Protein AF-G5BP57-F1 (afdb_monomer_lite)

Organism: Heterocephalus glaber (NCBI:txid10181)

InterPro domains:
  IPR002209 Fibroblast growth factor family [PF00167] (59-105)
  IPR002209 Fibroblast growth factor family [PTHR11486] (60-105)
  IPR008996 Cytokine IL1/FGF [SSF50353] (37-103)

Sequence (106 aa):
MYSAPSACSCLCLHFLLLCFQVQVLAAKENVDFRIHVENQTPALEDVSCKQLRLYQLYSDGDKYAQLLVERDTFGSQVRIKGKETEFYLCMNRKGKLVGKPDGTSK

Secondary structure (DSSP, 8-state):
--PPPPHHHHHHHHHHHHHHHHHHHHGGG---THHHHHH-HHHHTTTS-PPEEEEES-SS--GGGEEEEEE-STTS-EEEEETTT--EEEE-TTS-EEEESS----

pLDDT: mean 72.67, std 14.75, range [41.03, 93.62]

Foldseek 3Di:
DPDDPDPVVVVVVVVVVVVVVVVVVVVVPPPPCCVVQVPCPPPCLVVDDWDWDWDADDPPPPLQRIWIWTQRGPVRDIWIAGPVPRWTFDAAPVRDTDTDNDNDYD

Radius of gyration: 28.23 Å; chains: 1; bounding box: 40×34×87 Å

Structure (mmCIF, N/CA/C/O backbone):
data_AF-G5BP57-F1
#
_entry.id   AF-G5BP57-F1
#
loop_
_atom_site.group_PDB
_atom_site.id
_atom_site.type_symbol
_atom_site.label_atom_id
_atom_site.label_alt_id
_atom_site.label_comp_id
_atom_site.label_asym_id
_atom_site.label_entity_id
_atom_site.label_seq_id
_atom_site.pdbx_PDB_ins_code
_atom_site.Cartn_x
_atom_site.Cartn_y
_atom_site.Cartn_z
_atom_site.occupancy
_atom_site.B_iso_or_equiv
_atom_site.auth_seq_id
_atom_site.auth_comp_id
_atom_site.auth_asym_id
_atom_site.auth_atom_id
_atom_site.pdbx_PDB_model_num
ATOM 1 N N . MET A 1 1 ? 14.700 -5.937 -74.795 1.00 41.03 1 MET A N 1
ATOM 2 C CA . MET A 1 1 ? 15.215 -4.579 -74.515 1.00 41.03 1 MET A CA 1
ATOM 3 C C . MET A 1 1 ? 15.343 -4.430 -73.003 1.00 41.03 1 MET A C 1
ATOM 5 O O . MET A 1 1 ? 14.426 -3.931 -72.369 1.00 41.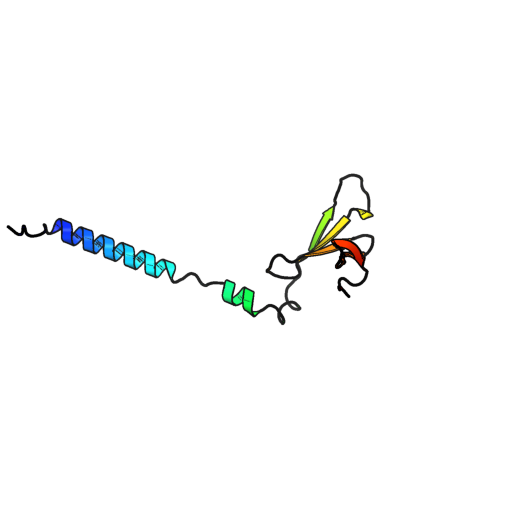03 1 MET A O 1
ATOM 9 N N . TYR A 1 2 ? 16.422 -4.939 -72.403 1.00 44.66 2 TYR A N 1
ATOM 10 C CA . TYR A 1 2 ? 16.680 -4.713 -70.978 1.00 44.66 2 TYR A CA 1
ATOM 11 C C . TYR A 1 2 ? 17.487 -3.423 -70.867 1.00 44.66 2 TYR A C 1
ATOM 13 O O . TYR A 1 2 ? 18.669 -3.393 -71.198 1.00 44.66 2 TYR A O 1
ATOM 21 N N . SER A 1 3 ? 16.794 -2.335 -70.529 1.00 47.28 3 SER A N 1
ATOM 22 C CA . SER A 1 3 ? 17.405 -1.027 -70.302 1.00 47.28 3 SER A CA 1
ATOM 23 C C . SER A 1 3 ? 18.276 -1.106 -69.049 1.00 47.28 3 SER A C 1
ATOM 25 O O . SER A 1 3 ? 17.795 -1.526 -67.996 1.00 47.28 3 SER A O 1
ATOM 27 N N . ALA A 1 4 ? 19.557 -0.758 -69.176 1.00 58.75 4 ALA A N 1
ATOM 28 C CA . ALA A 1 4 ? 20.491 -0.737 -68.058 1.00 58.75 4 ALA A CA 1
ATOM 29 C C . ALA A 1 4 ? 19.990 0.252 -66.986 1.00 58.75 4 ALA A C 1
ATOM 31 O O . ALA A 1 4 ? 19.613 1.376 -67.335 1.00 58.75 4 ALA A O 1
ATOM 32 N N . PRO A 1 5 ? 19.958 -0.128 -65.696 1.00 58.06 5 PRO A N 1
ATOM 33 C CA . PRO A 1 5 ? 19.562 0.799 -64.646 1.00 58.06 5 PRO A CA 1
ATOM 34 C C . PRO A 1 5 ? 20.549 1.971 -64.623 1.00 58.06 5 PRO A C 1
ATOM 36 O O . PRO A 1 5 ? 21.766 1.784 -64.636 1.00 58.06 5 PRO A O 1
ATOM 39 N N . SER A 1 6 ? 20.023 3.197 -64.639 1.00 70.69 6 SER A N 1
ATOM 40 C CA . SER A 1 6 ? 20.841 4.406 -64.568 1.00 70.69 6 SER A CA 1
ATOM 41 C C . SER A 1 6 ? 21.648 4.392 -63.266 1.00 70.69 6 SER A C 1
ATOM 43 O O . SER A 1 6 ? 21.112 4.045 -62.213 1.00 70.69 6 SER A O 1
ATOM 45 N N . ALA A 1 7 ? 22.926 4.783 -63.308 1.00 68.12 7 ALA A N 1
ATOM 46 C CA . ALA A 1 7 ? 23.815 4.781 -62.135 1.00 68.12 7 ALA A CA 1
ATOM 47 C C . ALA A 1 7 ? 23.211 5.518 -60.919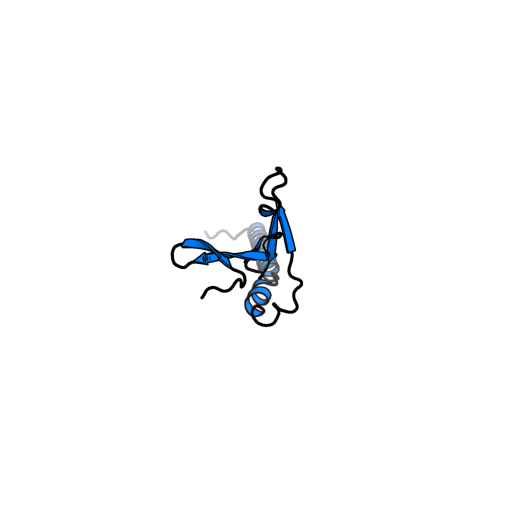 1.00 68.12 7 ALA A C 1
ATOM 49 O O . ALA A 1 7 ? 23.457 5.153 -59.772 1.00 68.12 7 ALA A O 1
ATOM 50 N N . CYS A 1 8 ? 22.350 6.505 -61.177 1.00 66.31 8 CYS A N 1
ATOM 51 C CA . CYS A 1 8 ? 21.582 7.230 -60.171 1.00 66.31 8 CYS A CA 1
ATOM 52 C C . CYS A 1 8 ? 20.627 6.317 -59.376 1.00 66.31 8 CYS A C 1
ATOM 54 O O . CYS A 1 8 ? 20.606 6.379 -58.150 1.00 66.31 8 CYS A O 1
ATOM 56 N N . SER A 1 9 ? 19.910 5.406 -60.044 1.00 74.38 9 SER A N 1
ATOM 57 C CA . SER A 1 9 ? 19.010 4.455 -59.377 1.00 74.38 9 SER A CA 1
ATOM 58 C C . SER A 1 9 ? 19.759 3.475 -58.462 1.00 74.38 9 SER A C 1
ATOM 60 O O . SER A 1 9 ? 19.303 3.201 -57.354 1.00 74.38 9 SER A O 1
ATOM 62 N N . CYS A 1 10 ? 20.953 3.022 -58.859 1.00 76.31 10 CYS A N 1
ATOM 63 C CA . CYS A 1 10 ? 21.787 2.140 -58.038 1.00 76.31 10 CYS A CA 1
ATOM 64 C C . CYS A 1 10 ? 22.324 2.842 -56.781 1.00 76.31 10 CYS A C 1
ATOM 66 O O . CYS A 1 10 ? 22.280 2.269 -55.692 1.00 76.31 10 CYS A O 1
ATOM 68 N N . LEU A 1 11 ? 22.790 4.089 -56.908 1.00 78.06 11 LEU A N 1
ATOM 69 C CA . LEU A 1 11 ? 23.294 4.868 -55.771 1.00 78.06 11 LEU A CA 1
ATOM 70 C C . LEU A 1 11 ? 22.186 5.175 -54.753 1.00 78.06 11 LEU A C 1
ATOM 72 O O . LEU A 1 11 ? 22.409 5.054 -53.549 1.00 78.06 11 LEU A O 1
ATOM 76 N N . CYS A 1 12 ? 20.976 5.493 -55.225 1.00 79.00 12 CYS A N 1
ATOM 77 C CA . CYS A 1 12 ? 19.819 5.706 -54.356 1.00 79.00 12 CYS A CA 1
ATOM 78 C C . CYS A 1 12 ? 19.441 4.443 -53.570 1.00 79.00 12 CYS A C 1
ATOM 80 O O . CYS A 1 12 ? 19.189 4.525 -52.369 1.00 79.00 12 CYS A O 1
ATOM 82 N N . LEU A 1 13 ? 19.445 3.269 -54.210 1.00 80.69 13 LEU A N 1
ATOM 83 C CA . LEU A 1 13 ? 19.137 2.005 -53.533 1.00 80.69 13 LEU A CA 1
ATOM 84 C C . LEU A 1 13 ? 20.191 1.637 -52.477 1.00 80.69 13 LEU A C 1
ATOM 86 O O . LEU A 1 13 ? 19.835 1.188 -51.389 1.00 80.69 13 LEU A O 1
ATOM 90 N N . HIS A 1 14 ? 21.474 1.882 -52.752 1.00 84.19 14 HIS A N 1
ATOM 91 C CA . HIS A 1 14 ? 22.546 1.668 -51.776 1.00 84.19 14 HIS A CA 1
ATOM 92 C C . HIS A 1 14 ? 22.430 2.587 -50.557 1.00 84.19 14 HIS A C 1
ATOM 94 O O . HIS A 1 14 ? 22.608 2.129 -49.429 1.00 84.19 14 HIS A O 1
ATOM 100 N N . PHE A 1 15 ? 22.100 3.863 -50.767 1.00 84.38 15 PHE A N 1
ATOM 101 C CA . PHE A 1 15 ? 21.887 4.808 -49.674 1.00 84.38 15 PHE A CA 1
ATOM 102 C C . PHE A 1 15 ? 20.689 4.406 -48.802 1.00 84.38 15 PHE A C 1
ATOM 104 O O . PHE A 1 15 ? 20.796 4.401 -47.579 1.00 84.38 15 PHE A O 1
ATOM 111 N N . LEU A 1 16 ? 19.581 3.969 -49.413 1.00 81.44 16 LEU A N 1
ATOM 112 C CA . LEU A 1 16 ? 18.406 3.475 -48.684 1.00 81.44 16 LEU A CA 1
ATOM 113 C C . LEU A 1 16 ? 18.714 2.208 -47.865 1.00 81.44 16 LEU A C 1
ATOM 115 O O . LEU A 1 16 ? 18.280 2.104 -46.718 1.00 81.44 16 LEU A O 1
ATOM 119 N N . LEU A 1 17 ? 19.503 1.275 -48.409 1.00 82.56 17 LEU A N 1
ATOM 120 C CA . LEU A 1 17 ? 19.967 0.088 -47.681 1.00 82.56 17 LEU A CA 1
ATOM 121 C C . LEU A 1 17 ? 20.876 0.454 -46.501 1.00 82.56 17 LEU A C 1
ATOM 123 O O . LEU A 1 17 ? 20.729 -0.117 -45.423 1.00 82.56 17 LEU A O 1
ATOM 127 N N . LEU A 1 18 ? 21.776 1.426 -46.673 1.00 81.44 18 LEU A N 1
ATOM 128 C CA . LEU A 1 18 ? 22.616 1.942 -45.589 1.00 81.44 18 LEU A CA 1
ATOM 129 C C . LEU A 1 18 ? 21.771 2.585 -44.482 1.00 81.44 18 LEU A C 1
ATOM 131 O O . LEU A 1 18 ? 21.974 2.277 -43.310 1.00 81.44 18 LEU A O 1
ATOM 135 N N . CYS A 1 19 ? 20.779 3.408 -44.835 1.00 77.62 19 CYS A N 1
ATOM 136 C CA . CYS A 1 19 ? 19.846 3.989 -43.867 1.00 77.62 19 CYS A CA 1
ATOM 137 C C . CYS A 1 19 ? 19.079 2.913 -43.088 1.00 77.62 19 CYS A C 1
ATOM 139 O O . CYS A 1 19 ? 18.925 3.030 -41.873 1.00 77.62 19 CYS A O 1
ATOM 141 N N . PHE A 1 20 ? 18.643 1.848 -43.765 1.00 75.75 20 PHE A N 1
ATOM 142 C CA . PHE A 1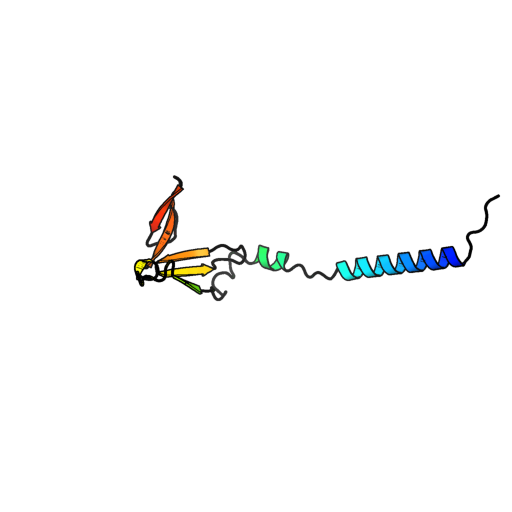 20 ? 17.946 0.738 -43.122 1.00 75.75 20 PHE A CA 1
ATOM 143 C C . PHE A 1 20 ? 18.847 -0.007 -42.125 1.00 75.75 20 PHE A C 1
ATOM 145 O O . PHE A 1 20 ? 18.434 -0.283 -41.002 1.00 75.75 20 PHE A O 1
ATOM 152 N N . GLN A 1 21 ? 20.107 -0.266 -42.485 1.00 72.44 21 GLN A N 1
ATOM 153 C CA . GLN A 1 21 ? 21.066 -0.922 -41.589 1.00 72.44 21 GLN A CA 1
ATOM 154 C C . GLN A 1 21 ? 21.396 -0.072 -40.350 1.00 72.44 21 GLN A C 1
ATOM 156 O O . GLN A 1 21 ? 21.505 -0.610 -39.249 1.00 72.44 21 GLN A O 1
ATOM 161 N N . VAL A 1 22 ? 21.492 1.256 -40.500 1.00 70.06 22 VAL A N 1
ATOM 162 C CA . VAL A 1 22 ? 21.715 2.182 -39.372 1.00 70.06 22 VAL A CA 1
ATOM 163 C C . VAL A 1 22 ? 20.510 2.210 -38.424 1.00 70.06 22 VAL A C 1
ATOM 165 O O . VAL A 1 22 ? 20.692 2.200 -37.208 1.00 70.06 22 VAL A O 1
ATOM 168 N N . GLN A 1 23 ? 19.280 2.173 -38.951 1.00 61.75 23 GLN A N 1
ATOM 169 C CA . GLN A 1 23 ? 18.063 2.098 -38.131 1.00 61.75 23 GLN A CA 1
ATOM 170 C C . GLN A 1 23 ? 17.958 0.779 -37.346 1.00 61.75 23 GLN A C 1
ATOM 172 O O . GLN A 1 23 ? 17.550 0.787 -36.186 1.00 61.75 23 GLN A O 1
ATOM 177 N N . VAL A 1 24 ? 18.357 -0.349 -37.946 1.00 63.59 24 VAL A N 1
ATOM 178 C CA . VAL A 1 24 ? 18.325 -1.675 -37.297 1.00 63.59 24 VAL A CA 1
ATOM 179 C C . VAL A 1 24 ? 19.388 -1.804 -36.199 1.00 63.59 24 VAL A C 1
ATOM 181 O O . VAL A 1 24 ? 19.125 -2.428 -35.170 1.00 63.59 24 VAL A O 1
ATOM 184 N N . LEU A 1 25 ? 20.565 -1.193 -36.376 1.00 58.56 25 LEU A N 1
ATOM 185 C CA . LEU A 1 25 ? 21.613 -1.178 -35.352 1.00 58.56 25 LEU A CA 1
ATOM 186 C C . LEU A 1 25 ? 21.223 -0.295 -34.156 1.00 58.56 25 LEU A C 1
ATOM 188 O O . LEU A 1 25 ? 21.316 -0.754 -33.022 1.00 58.56 25 LEU A O 1
ATOM 192 N N . ALA A 1 26 ? 20.681 0.903 -34.409 1.00 56.19 26 ALA A N 1
ATOM 193 C CA . ALA A 1 26 ? 20.198 1.813 -33.365 1.00 56.19 26 ALA A CA 1
ATOM 194 C C . ALA A 1 26 ? 19.018 1.238 -32.554 1.00 56.19 26 ALA A C 1
ATOM 196 O O . ALA A 1 26 ? 18.824 1.584 -31.392 1.00 56.19 26 ALA A O 1
ATOM 197 N N . ALA A 1 27 ? 18.239 0.320 -33.137 1.00 55.88 27 ALA A N 1
ATOM 198 C CA . ALA A 1 27 ? 17.185 -0.406 -32.429 1.00 55.88 27 ALA A CA 1
ATOM 199 C C . ALA A 1 27 ? 17.717 -1.529 -31.511 1.00 55.88 27 ALA A C 1
ATOM 201 O O . ALA A 1 27 ? 16.965 -2.054 -30.688 1.00 55.88 27 ALA A O 1
ATOM 202 N N . LYS A 1 28 ? 18.995 -1.920 -31.636 1.00 53.25 28 LYS A N 1
ATOM 203 C CA . LYS A 1 28 ? 19.595 -3.048 -30.900 1.00 53.25 28 LYS A CA 1
ATOM 204 C C . LYS A 1 28 ? 20.211 -2.655 -29.551 1.00 53.25 28 LYS A C 1
ATOM 206 O O . LYS A 1 28 ? 20.560 -3.535 -28.770 1.00 53.25 28 LYS A O 1
ATOM 211 N N . GLU A 1 29 ? 20.285 -1.365 -29.246 1.00 51.03 29 GLU A N 1
ATOM 212 C CA . GLU A 1 29 ? 20.823 -0.821 -27.990 1.00 51.03 29 GLU A CA 1
ATOM 213 C C . GLU A 1 29 ? 19.739 -0.371 -26.998 1.00 51.03 29 GLU A C 1
ATOM 215 O O . GLU A 1 29 ? 19.982 0.403 -26.075 1.00 51.03 29 GLU A O 1
ATOM 220 N N . ASN A 1 30 ? 18.534 -0.935 -27.120 1.00 51.19 30 ASN A N 1
ATOM 221 C CA . ASN A 1 30 ? 17.560 -0.877 -26.041 1.00 51.19 30 ASN A CA 1
ATOM 222 C C . ASN A 1 30 ? 17.979 -1.872 -24.945 1.00 51.19 30 ASN A C 1
ATOM 224 O O . ASN A 1 30 ? 17.622 -3.050 -24.995 1.00 51.19 30 ASN A O 1
ATOM 228 N N . VAL A 1 31 ? 18.791 -1.418 -23.984 1.00 57.22 31 VAL A N 1
ATOM 229 C CA . VAL A 1 31 ? 19.037 -2.160 -22.740 1.00 57.22 31 VAL A CA 1
ATOM 230 C C . VAL A 1 31 ? 17.689 -2.329 -22.053 1.00 57.22 31 VAL A C 1
ATOM 232 O O . VAL A 1 31 ? 17.140 -1.397 -21.468 1.00 57.22 31 VAL A O 1
ATOM 235 N N . ASP A 1 32 ? 17.121 -3.521 -22.192 1.00 53.06 32 ASP A N 1
ATOM 236 C CA . ASP A 1 32 ? 15.782 -3.802 -21.718 1.00 53.06 32 ASP A CA 1
ATOM 237 C C . ASP A 1 32 ? 15.807 -3.996 -20.199 1.00 53.06 32 ASP A C 1
ATOM 239 O O . ASP A 1 32 ? 16.078 -5.083 -19.680 1.00 53.06 32 ASP A O 1
ATOM 243 N N . PHE A 1 33 ? 15.518 -2.921 -19.462 1.00 53.91 33 PHE A N 1
ATOM 244 C CA . PHE A 1 33 ? 15.366 -2.970 -18.008 1.00 53.91 33 PHE A CA 1
ATOM 245 C C . PHE A 1 33 ? 14.278 -3.962 -17.565 1.00 53.91 33 PHE A C 1
ATOM 247 O O . PHE A 1 33 ? 14.251 -4.320 -16.388 1.00 53.91 33 PHE A O 1
ATOM 254 N N . ARG A 1 34 ? 13.422 -4.467 -18.475 1.00 56.62 34 ARG A N 1
ATOM 255 C CA . ARG A 1 34 ? 12.484 -5.565 -18.185 1.00 56.62 34 ARG A CA 1
ATOM 256 C C . ARG A 1 34 ? 13.186 -6.780 -17.588 1.00 56.62 34 ARG A C 1
ATOM 258 O O . ARG A 1 34 ? 12.677 -7.335 -16.623 1.00 56.62 34 ARG A O 1
ATOM 265 N N . ILE A 1 35 ? 14.374 -7.142 -18.084 1.00 55.97 35 ILE A N 1
ATOM 266 C CA . ILE A 1 35 ? 15.118 -8.321 -17.600 1.00 55.97 35 ILE A CA 1
ATOM 267 C C . ILE A 1 35 ? 15.624 -8.109 -16.158 1.00 55.97 35 ILE A C 1
ATOM 269 O O . ILE A 1 35 ? 15.706 -9.058 -15.380 1.00 55.97 35 ILE A O 1
ATOM 273 N N . HIS A 1 36 ? 15.910 -6.863 -15.766 1.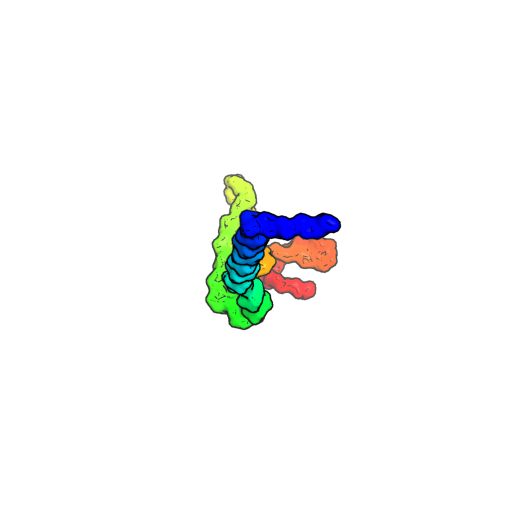00 56.78 36 HIS A N 1
ATOM 274 C CA . HIS A 1 36 ? 16.284 -6.515 -14.390 1.00 56.78 36 HIS A CA 1
ATOM 275 C C . HIS A 1 36 ? 15.064 -6.431 -13.459 1.00 56.78 36 HIS A C 1
ATOM 277 O O . HIS A 1 36 ? 15.113 -6.916 -12.333 1.00 56.78 36 HIS A O 1
ATOM 283 N N . VAL A 1 37 ? 13.954 -5.865 -13.946 1.00 54.88 37 VAL A N 1
ATOM 284 C CA . VAL A 1 37 ? 12.705 -5.687 -13.187 1.00 54.88 37 VAL A CA 1
ATOM 285 C C . VAL A 1 37 ? 12.002 -7.018 -12.900 1.00 54.88 37 VAL A C 1
ATOM 287 O O . VAL A 1 37 ? 11.434 -7.187 -11.824 1.00 54.88 37 VAL A O 1
ATOM 290 N N . GLU A 1 38 ? 12.031 -7.966 -13.836 1.00 56.97 38 GLU A N 1
ATOM 291 C CA . GLU A 1 38 ? 11.287 -9.227 -13.722 1.00 56.97 38 GLU A CA 1
ATOM 292 C C . GLU A 1 38 ? 12.004 -10.265 -12.838 1.00 56.97 38 GLU A C 1
ATOM 294 O O . GLU A 1 38 ? 11.344 -11.074 -12.193 1.00 56.97 38 GLU A O 1
ATOM 299 N N . ASN A 1 39 ? 13.340 -10.204 -12.732 1.00 48.66 39 ASN A N 1
ATOM 300 C CA . ASN A 1 39 ? 14.153 -11.250 -12.093 1.00 48.66 39 ASN A CA 1
ATOM 301 C C . ASN A 1 39 ? 14.642 -10.920 -10.660 1.00 48.66 39 ASN A C 1
ATOM 303 O O . ASN A 1 39 ? 15.305 -11.743 -10.033 1.00 48.66 39 ASN A O 1
ATOM 307 N N . GLN A 1 40 ? 14.354 -9.723 -10.130 1.00 50.94 40 GLN A N 1
ATOM 308 C CA . GLN A 1 40 ? 14.815 -9.269 -8.800 1.00 50.94 40 GLN A CA 1
ATOM 309 C C . GLN A 1 40 ? 13.744 -9.282 -7.697 1.00 50.94 40 GLN A C 1
ATOM 311 O O . GLN A 1 40 ? 14.007 -8.842 -6.577 1.00 50.94 40 GLN A O 1
ATOM 316 N N . THR A 1 41 ? 12.550 -9.789 -7.987 1.00 52.47 41 THR A N 1
ATOM 317 C CA . THR A 1 41 ? 11.368 -9.643 -7.127 1.00 52.47 41 THR A CA 1
ATOM 318 C C . THR A 1 41 ? 11.535 -10.234 -5.717 1.00 52.47 41 THR A C 1
ATOM 320 O O . THR A 1 41 ? 11.333 -9.499 -4.769 1.00 52.47 41 THR A O 1
ATOM 323 N N . PRO A 1 42 ? 12.006 -11.469 -5.465 1.00 51.41 42 PRO A N 1
ATOM 324 C CA . PRO A 1 42 ? 11.880 -12.008 -4.102 1.00 51.41 42 PRO A CA 1
ATOM 325 C C . PRO A 1 42 ? 12.901 -11.482 -3.077 1.00 51.41 42 PRO A C 1
ATOM 327 O O . PRO A 1 42 ? 12.606 -11.452 -1.888 1.00 51.41 42 PRO A O 1
ATOM 330 N N . ALA A 1 43 ? 14.122 -11.134 -3.500 1.00 46.25 43 ALA A N 1
ATOM 331 C CA . ALA A 1 43 ? 15.253 -10.932 -2.579 1.00 46.25 43 ALA A CA 1
ATOM 332 C C . ALA A 1 43 ? 15.696 -9.466 -2.416 1.00 46.25 43 ALA A C 1
ATOM 334 O O . ALA A 1 43 ? 16.442 -9.156 -1.491 1.00 46.25 43 ALA A O 1
ATOM 335 N N . LEU A 1 44 ? 15.254 -8.563 -3.301 1.00 49.91 44 LEU A N 1
ATOM 336 C CA . LEU A 1 44 ? 15.622 -7.138 -3.277 1.00 49.91 44 LEU A CA 1
ATOM 337 C C . LEU A 1 44 ? 14.498 -6.245 -2.708 1.00 49.91 44 LEU A C 1
ATOM 339 O O . LEU A 1 44 ? 14.697 -5.052 -2.484 1.00 49.91 44 LEU A O 1
ATOM 343 N N . GLU A 1 45 ? 13.329 -6.824 -2.421 1.00 51.91 45 GLU A N 1
ATOM 344 C CA . GLU A 1 45 ? 12.162 -6.135 -1.845 1.00 51.91 45 GLU A CA 1
ATOM 345 C C . GLU A 1 45 ? 12.403 -5.606 -0.415 1.00 51.91 45 GLU A C 1
ATOM 347 O O . GLU A 1 45 ? 11.780 -4.615 -0.030 1.00 51.91 45 GLU A O 1
ATOM 352 N N . ASP A 1 46 ? 13.362 -6.179 0.327 1.00 51.09 46 ASP A N 1
ATOM 353 C CA . ASP A 1 46 ? 13.758 -5.730 1.677 1.00 51.09 46 ASP A CA 1
ATOM 354 C C . ASP A 1 46 ? 14.846 -4.635 1.688 1.00 51.09 46 ASP A C 1
ATOM 356 O O . ASP A 1 46 ? 15.061 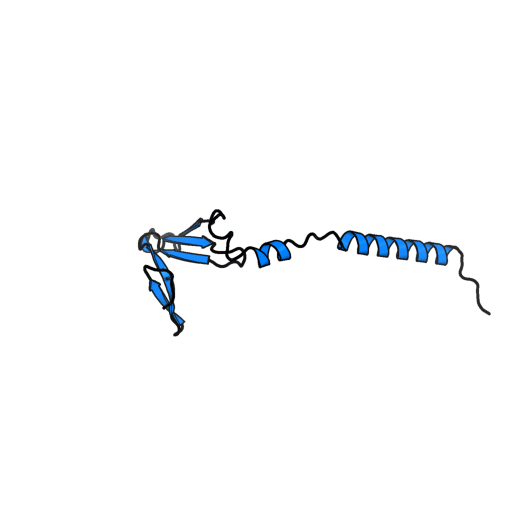-3.989 2.713 1.00 51.09 46 ASP A O 1
ATOM 360 N N . VAL A 1 47 ? 15.527 -4.387 0.559 1.00 55.81 47 VAL A N 1
ATOM 361 C CA . VAL A 1 47 ? 16.558 -3.330 0.423 1.00 55.81 47 VAL A CA 1
ATOM 362 C C . VAL A 1 47 ? 16.079 -2.114 -0.378 1.00 55.81 47 VAL A C 1
ATOM 364 O O . VAL A 1 47 ? 16.754 -1.083 -0.393 1.00 55.81 47 VAL A O 1
ATOM 367 N N . SER A 1 48 ? 14.910 -2.195 -1.020 1.00 60.78 48 SER A N 1
ATOM 368 C CA . SER A 1 48 ? 14.319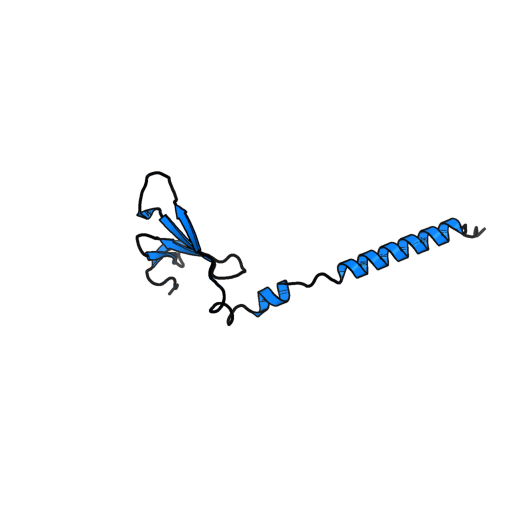 -1.073 -1.752 1.00 60.78 48 SER A CA 1
ATOM 369 C C . SER A 1 48 ? 13.589 -0.115 -0.808 1.00 60.78 48 SER A C 1
ATOM 371 O O . SER A 1 48 ? 12.730 -0.515 -0.021 1.00 60.78 48 SER A O 1
ATOM 373 N N . CYS A 1 49 ? 13.899 1.181 -0.904 1.00 60.47 49 CYS A N 1
ATOM 374 C CA . CYS A 1 49 ? 13.171 2.215 -0.176 1.00 60.47 49 CYS A CA 1
ATOM 375 C C . CYS A 1 49 ? 11.715 2.241 -0.663 1.00 60.47 49 CYS A C 1
ATOM 377 O O . CYS A 1 49 ? 11.428 2.650 -1.792 1.00 60.47 49 CYS A O 1
ATOM 379 N N . LYS A 1 50 ? 10.785 1.792 0.184 1.00 71.75 50 LYS A N 1
ATOM 380 C CA . LYS A 1 50 ? 9.361 1.778 -0.151 1.00 71.75 50 LYS A CA 1
ATOM 381 C C . LYS A 1 50 ? 8.847 3.210 -0.245 1.00 71.75 50 LYS A C 1
ATOM 383 O O . LYS A 1 50 ? 8.931 3.985 0.706 1.00 71.75 50 LYS A O 1
ATOM 388 N N . GLN A 1 51 ? 8.290 3.572 -1.400 1.00 74.81 51 GLN A N 1
ATOM 389 C CA . GLN A 1 51 ? 7.662 4.878 -1.553 1.00 74.81 51 GLN A CA 1
ATOM 390 C C . GLN A 1 51 ? 6.350 4.912 -0.763 1.00 74.81 51 GLN A C 1
ATOM 392 O O . GLN A 1 51 ? 5.413 4.175 -1.077 1.00 74.81 51 GLN A O 1
ATOM 397 N N . LEU A 1 52 ? 6.283 5.823 0.206 1.00 77.25 52 LEU A N 1
ATOM 398 C CA . LEU A 1 52 ? 5.085 6.138 0.974 1.00 77.25 52 LEU A CA 1
ATOM 399 C C . LEU A 1 52 ? 4.440 7.410 0.426 1.00 77.25 52 LEU A C 1
ATOM 401 O O . LEU A 1 52 ? 5.103 8.436 0.262 1.00 77.25 52 LEU A O 1
ATOM 405 N N . ARG A 1 53 ? 3.139 7.358 0.143 1.00 83.94 53 ARG A N 1
ATOM 406 C CA . ARG A 1 53 ? 2.344 8.538 -0.214 1.00 83.94 53 ARG A CA 1
ATOM 407 C C . ARG A 1 53 ? 1.155 8.663 0.724 1.00 83.94 53 ARG A C 1
ATOM 409 O O . ARG A 1 53 ? 0.417 7.701 0.922 1.00 83.94 53 ARG A O 1
ATOM 416 N N . LEU A 1 54 ? 0.976 9.856 1.281 1.00 82.69 54 LEU A N 1
ATOM 417 C CA . LEU A 1 54 ? -0.184 10.199 2.093 1.00 82.69 54 LEU A CA 1
ATOM 418 C C . LEU A 1 54 ? -1.263 10.807 1.204 1.00 82.69 54 LEU A C 1
ATOM 420 O O . LEU A 1 54 ? -1.013 11.766 0.477 1.00 82.69 54 LEU A O 1
ATOM 424 N N . TYR A 1 55 ? -2.459 10.244 1.290 1.00 84.31 55 TYR A N 1
ATOM 425 C CA . TYR A 1 55 ? -3.644 10.718 0.596 1.00 84.31 55 TYR A CA 1
ATOM 426 C C . TYR A 1 55 ? -4.718 11.082 1.611 1.00 84.31 55 TYR A C 1
ATOM 428 O O . TYR A 1 55 ? -4.860 10.431 2.644 1.00 84.31 55 TYR A O 1
ATOM 436 N N . GLN A 1 56 ? -5.493 12.113 1.298 1.00 82.44 56 GLN A N 1
ATOM 437 C CA . GLN A 1 56 ? -6.663 12.493 2.071 1.00 82.44 56 GLN A CA 1
ATOM 438 C C . GLN A 1 56 ? -7.868 12.475 1.136 1.00 82.44 56 GLN A C 1
ATOM 440 O O . GLN A 1 56 ? -7.932 13.237 0.170 1.00 82.44 56 GLN A O 1
ATOM 445 N N . LEU A 1 57 ? -8.788 11.549 1.388 1.00 73.75 57 LEU A N 1
ATOM 446 C CA . LEU A 1 57 ? -10.029 11.440 0.638 1.00 73.75 57 LEU A CA 1
ATOM 447 C C . LEU A 1 57 ? -11.025 12.400 1.299 1.00 73.75 57 LEU A C 1
ATOM 449 O O . LEU A 1 57 ? -11.545 12.068 2.346 1.00 73.75 57 LEU A O 1
ATOM 453 N N . TYR A 1 58 ? -11.263 13.575 0.712 1.00 67.69 58 TYR A N 1
ATOM 454 C CA . TYR A 1 58 ? -12.076 14.695 1.237 1.00 67.69 58 TYR A CA 1
ATOM 455 C C . TYR A 1 58 ? -11.382 15.729 2.139 1.00 67.69 58 TYR A C 1
ATOM 457 O O . TYR A 1 58 ? -10.541 15.440 2.990 1.00 67.69 58 TYR A O 1
ATOM 465 N N . SER A 1 59 ? -11.799 16.984 1.950 1.00 66.38 59 SER A N 1
ATOM 466 C CA . SER A 1 59 ? -11.290 18.170 2.648 1.00 66.38 59 SER A CA 1
ATOM 467 C C . SER A 1 59 ? -11.893 18.391 4.039 1.00 66.38 59 SER A C 1
ATOM 469 O O . SER A 1 59 ? -11.383 19.233 4.770 1.00 66.38 59 SER A O 1
ATOM 471 N N . ASP A 1 60 ? -12.914 17.625 4.437 1.00 67.94 60 ASP A N 1
ATOM 472 C CA . ASP A 1 60 ? -13.709 17.873 5.656 1.00 67.94 60 ASP A CA 1
ATOM 473 C C . ASP A 1 60 ? -12.999 17.537 6.983 1.00 67.94 60 ASP A C 1
ATOM 475 O O . ASP A 1 60 ? -13.605 17.564 8.049 1.00 67.94 60 ASP A O 1
ATOM 479 N N . GLY A 1 61 ? -11.696 17.246 6.958 1.00 68.88 61 GLY A N 1
ATOM 480 C CA . GLY A 1 61 ? -10.916 17.030 8.180 1.00 68.88 61 GLY A CA 1
ATOM 481 C C . GLY A 1 61 ? -11.236 15.727 8.920 1.00 68.88 61 GLY A C 1
ATOM 482 O O . GLY A 1 61 ? -10.805 15.570 10.063 1.00 68.88 61 GLY A O 1
ATOM 483 N N . ASP A 1 62 ? -11.944 14.779 8.293 1.00 81.31 62 ASP A N 1
ATOM 484 C CA . ASP A 1 62 ? -12.134 13.454 8.881 1.00 81.31 62 ASP A CA 1
ATOM 485 C C . ASP A 1 62 ? -10.785 12.729 8.967 1.00 81.31 62 ASP A C 1
ATOM 487 O O . ASP A 1 62 ? -10.169 12.346 7.966 1.00 81.31 62 ASP A O 1
ATOM 491 N N . LYS A 1 63 ? -10.325 12.536 10.203 1.00 83.75 63 LYS A N 1
ATOM 492 C CA . LYS A 1 63 ? -9.079 11.839 10.520 1.00 83.75 63 LYS A CA 1
ATOM 493 C C . LYS A 1 63 ? -9.048 10.408 9.973 1.00 83.75 63 LYS A C 1
ATOM 495 O O . LYS A 1 63 ? -7.974 9.914 9.637 1.00 83.75 63 LYS A O 1
ATOM 500 N N . TYR A 1 64 ? -10.206 9.764 9.814 1.00 84.06 64 TYR A N 1
ATOM 501 C CA . TYR A 1 64 ? -10.307 8.408 9.274 1.00 84.06 64 TYR A CA 1
ATOM 502 C C . TYR A 1 64 ? -10.205 8.346 7.747 1.00 84.06 64 TYR A C 1
ATOM 504 O O . TYR A 1 64 ? -9.970 7.271 7.196 1.00 84.06 64 TYR A O 1
ATOM 512 N N . ALA A 1 65 ? -10.319 9.480 7.056 1.00 84.38 65 ALA A N 1
ATOM 513 C CA . ALA A 1 65 ? -10.209 9.547 5.604 1.00 84.38 65 ALA A CA 1
ATOM 514 C C . ALA A 1 65 ? -8.759 9.719 5.101 1.00 84.38 65 ALA A C 1
ATOM 516 O O . ALA A 1 65 ? -8.510 9.820 3.893 1.00 84.38 65 ALA A O 1
ATOM 517 N N . GLN A 1 66 ? -7.790 9.747 6.023 1.00 86.69 66 GLN A N 1
ATOM 518 C CA . GLN A 1 66 ? -6.364 9.790 5.715 1.00 86.69 66 GLN A CA 1
ATOM 519 C C . GLN A 1 66 ? -5.818 8.377 5.468 1.00 86.69 66 GLN A C 1
ATOM 521 O O . GLN A 1 66 ? -5.911 7.493 6.322 1.00 86.69 66 GLN A O 1
ATOM 526 N N . LEU A 1 67 ? -5.202 8.178 4.303 1.00 89.25 67 LEU A N 1
ATOM 527 C CA . LEU A 1 67 ? -4.646 6.906 3.851 1.00 89.25 67 LEU A CA 1
ATOM 528 C C . LEU A 1 67 ? -3.139 7.016 3.613 1.00 89.25 67 LEU A C 1
ATOM 530 O O . LEU A 1 67 ? -2.652 7.978 3.019 1.00 89.25 67 LEU A O 1
ATOM 534 N N . LEU A 1 68 ? -2.414 5.985 4.028 1.00 88.75 68 LEU A N 1
ATOM 535 C CA . LEU A 1 68 ? -1.028 5.722 3.681 1.00 88.75 68 LEU A CA 1
ATOM 536 C C . LEU A 1 68 ? -0.999 4.672 2.567 1.00 88.75 68 LEU A C 1
ATOM 538 O O . LEU A 1 68 ? -1.536 3.575 2.719 1.00 88.75 68 LEU A O 1
ATOM 542 N N . VAL A 1 69 ? -0.391 5.017 1.436 1.00 88.12 69 VAL A N 1
ATOM 543 C CA . VAL A 1 69 ? -0.239 4.119 0.290 1.00 88.12 69 VAL A CA 1
ATOM 544 C C . VAL A 1 69 ? 1.233 3.782 0.127 1.00 88.12 69 VAL A C 1
ATOM 546 O O . VAL A 1 69 ? 2.047 4.655 -0.182 1.00 88.12 69 VAL A O 1
ATOM 549 N N . GLU A 1 70 ? 1.555 2.510 0.327 1.00 86.38 70 GLU A N 1
ATOM 550 C CA . GLU A 1 70 ? 2.904 1.966 0.203 1.00 86.38 70 GLU A CA 1
ATOM 551 C C . GLU A 1 70 ? 3.027 1.227 -1.128 1.00 86.38 70 GLU A C 1
ATOM 553 O O . GLU A 1 70 ? 2.189 0.387 -1.462 1.00 86.38 70 GLU A O 1
ATOM 558 N N . ARG A 1 71 ? 4.059 1.530 -1.914 1.00 82.19 71 ARG A N 1
ATOM 559 C CA . ARG A 1 71 ? 4.378 0.759 -3.124 1.00 82.19 71 ARG A CA 1
ATOM 560 C C . ARG A 1 71 ? 5.128 -0.504 -2.713 1.00 82.19 71 ARG A C 1
ATOM 562 O O . ARG A 1 71 ? 6.219 -0.398 -2.162 1.00 82.19 71 ARG A O 1
ATOM 569 N N . ASP A 1 72 ? 4.535 -1.667 -2.977 1.00 71.00 72 ASP A N 1
ATOM 570 C CA . ASP A 1 72 ? 5.120 -2.958 -2.585 1.00 71.00 72 ASP A CA 1
ATOM 571 C C . ASP A 1 72 ? 6.134 -3.440 -3.629 1.00 71.00 72 ASP A C 1
ATOM 573 O O . ASP A 1 72 ? 7.207 -3.907 -3.274 1.00 71.00 72 ASP A O 1
ATOM 577 N N . THR A 1 73 ? 5.836 -3.256 -4.924 1.00 68.56 73 THR A N 1
ATOM 578 C CA . THR A 1 73 ? 6.697 -3.718 -6.026 1.00 68.56 73 THR A CA 1
ATOM 579 C C . THR A 1 73 ? 6.706 -2.762 -7.222 1.00 68.56 73 THR A C 1
ATOM 581 O O . THR A 1 73 ? 5.868 -1.861 -7.361 1.00 68.56 73 THR A O 1
ATOM 584 N N . PHE A 1 74 ? 7.647 -2.983 -8.147 1.00 67.94 74 PHE A N 1
ATOM 585 C CA . PHE A 1 74 ? 7.722 -2.274 -9.431 1.00 67.94 74 PHE A CA 1
ATOM 586 C C . PHE A 1 74 ? 6.492 -2.521 -10.329 1.00 67.94 74 PHE A C 1
ATOM 588 O O . PHE A 1 74 ? 6.169 -1.680 -11.168 1.00 67.94 74 PHE A O 1
ATOM 595 N N . GLY A 1 75 ? 5.734 -3.601 -10.096 1.00 64.75 75 GLY A N 1
ATOM 596 C CA . GLY A 1 75 ? 4.529 -3.996 -10.842 1.00 64.75 75 GLY A CA 1
ATOM 597 C C . GLY A 1 75 ? 3.264 -3.191 -10.526 1.00 64.75 75 GLY A C 1
ATOM 598 O O . GLY A 1 75 ? 2.153 -3.690 -10.667 1.00 64.75 75 GLY A O 1
ATOM 599 N N . SER A 1 76 ? 3.413 -1.952 -10.064 1.00 69.00 76 SER A N 1
ATOM 600 C CA . SER A 1 76 ? 2.318 -1.089 -9.609 1.00 69.00 76 SER A CA 1
ATOM 601 C C . SER A 1 76 ? 1.439 -1.637 -8.482 1.00 69.00 76 SER A C 1
ATOM 603 O O . SER A 1 76 ? 0.364 -1.093 -8.230 1.00 69.00 76 SER A O 1
ATOM 605 N N . GLN A 1 77 ? 1.913 -2.645 -7.749 1.00 78.56 77 GLN A N 1
ATOM 606 C CA . GLN A 1 77 ? 1.223 -3.131 -6.562 1.00 78.56 77 GLN A CA 1
ATOM 607 C C . GLN A 1 77 ? 1.368 -2.126 -5.420 1.00 78.56 77 GLN A C 1
ATOM 609 O O . GLN A 1 77 ? 2.447 -1.580 -5.165 1.00 78.56 77 GLN A O 1
ATOM 614 N N . VAL A 1 78 ? 0.253 -1.875 -4.741 1.00 85.50 78 VAL A N 1
ATOM 615 C CA . VAL A 1 78 ? 0.169 -0.946 -3.617 1.00 85.50 78 VAL A CA 1
ATOM 616 C C . VAL A 1 78 ? -0.533 -1.599 -2.439 1.00 85.50 78 VAL A C 1
ATOM 618 O O . VAL A 1 78 ? -1.489 -2.354 -2.613 1.00 85.50 78 VAL A O 1
ATOM 621 N N . ARG A 1 79 ? -0.086 -1.259 -1.234 1.00 87.25 79 ARG A N 1
ATOM 622 C CA . ARG A 1 79 ? -0.782 -1.540 0.019 1.00 87.25 79 ARG A CA 1
ATOM 623 C C . ARG A 1 79 ? -1.393 -0.246 0.523 1.00 87.25 79 ARG A C 1
ATOM 625 O O . ARG A 1 79 ? -0.724 0.782 0.556 1.00 87.25 79 ARG A O 1
ATOM 632 N N . ILE A 1 80 ? -2.669 -0.293 0.887 1.00 89.50 80 ILE A N 1
ATOM 633 C CA . ILE A 1 80 ? -3.406 0.865 1.392 1.00 89.50 80 ILE A CA 1
ATOM 634 C C . ILE A 1 80 ? -3.681 0.625 2.870 1.00 89.50 80 ILE A C 1
ATOM 636 O O . ILE A 1 80 ? -4.321 -0.367 3.222 1.00 89.50 80 ILE A O 1
ATOM 640 N N . LYS A 1 81 ? -3.207 1.533 3.717 1.00 90.81 81 LYS A N 1
ATOM 641 C CA . LYS A 1 81 ? -3.362 1.500 5.168 1.00 90.81 81 LYS A CA 1
ATOM 642 C C . LYS A 1 81 ? -4.068 2.770 5.638 1.00 90.81 81 LYS A C 1
ATOM 644 O O . LYS A 1 81 ? -3.749 3.860 5.173 1.00 90.81 81 LYS A O 1
ATOM 649 N N . GLY A 1 82 ? -5.038 2.658 6.536 1.00 91.00 82 GLY A N 1
ATOM 650 C CA . GLY A 1 82 ? -5.644 3.832 7.169 1.00 91.00 82 GLY A CA 1
ATOM 651 C C . GLY A 1 82 ? -4.674 4.443 8.177 1.00 91.00 82 GLY A C 1
ATOM 652 O O . GLY A 1 82 ? -4.226 3.726 9.062 1.00 91.00 82 GLY A O 1
ATOM 653 N N . LYS A 1 83 ? -4.373 5.741 8.074 1.00 90.06 83 LYS A N 1
ATOM 654 C CA . LYS A 1 83 ? -3.364 6.413 8.916 1.00 90.06 83 LYS A CA 1
ATOM 655 C C . LYS A 1 83 ? -3.762 6.490 10.395 1.00 90.06 83 LYS A C 1
ATOM 657 O O . LYS A 1 83 ? -2.913 6.411 11.268 1.00 90.06 83 LYS A O 1
ATOM 662 N N . GLU A 1 84 ? -5.050 6.678 10.672 1.00 90.06 84 GLU A N 1
ATOM 663 C CA . GLU A 1 84 ? -5.562 6.746 12.050 1.00 90.06 84 GLU A CA 1
ATOM 664 C C . GLU A 1 84 ? -5.778 5.344 12.642 1.00 90.06 84 GLU A C 1
ATOM 666 O O . GLU A 1 84 ? -5.534 5.107 13.820 1.00 90.06 84 GLU A O 1
ATOM 671 N N . THR A 1 85 ? -6.268 4.402 11.830 1.00 89.88 85 THR A N 1
ATOM 672 C CA . THR A 1 85 ? -6.667 3.061 12.299 1.00 89.88 85 THR A CA 1
ATOM 673 C C . THR A 1 85 ? -5.565 2.016 12.224 1.00 89.88 85 THR A C 1
ATOM 675 O O . THR A 1 85 ? -5.717 0.932 12.772 1.00 89.88 85 THR A O 1
ATOM 678 N N . GLU A 1 86 ? -4.517 2.286 11.450 1.00 89.94 86 GLU A N 1
ATOM 679 C CA . GLU A 1 86 ? -3.440 1.358 11.111 1.00 89.94 86 GLU A CA 1
ATOM 680 C C . GLU A 1 86 ? -3.889 0.037 10.445 1.00 89.94 86 GLU A C 1
ATOM 682 O O . GLU A 1 86 ? -3.085 -0.875 10.257 1.00 89.94 86 GLU A O 1
ATOM 687 N N . PHE A 1 87 ? -5.153 -0.073 10.022 1.00 90.69 87 PHE A N 1
ATOM 688 C CA . PHE A 1 87 ? -5.659 -1.227 9.286 1.00 90.69 87 PHE A CA 1
ATOM 689 C C . PHE A 1 87 ? -5.325 -1.159 7.802 1.00 90.69 87 PHE A C 1
ATOM 691 O O . PHE A 1 87 ? -5.464 -0.115 7.162 1.00 90.69 87 PHE A O 1
ATOM 698 N N . TYR A 1 88 ? -4.986 -2.313 7.236 1.00 90.75 88 TYR A N 1
ATOM 699 C CA . TYR A 1 88 ? -4.888 -2.503 5.798 1.00 90.75 88 TYR A CA 1
ATOM 700 C C . TYR A 1 88 ? -6.268 -2.713 5.192 1.00 90.75 88 TYR A C 1
ATOM 702 O O . TYR A 1 88 ? -7.077 -3.498 5.695 1.00 90.75 88 TYR A O 1
ATOM 710 N N . LEU A 1 89 ? -6.515 -2.040 4.072 1.00 90.06 89 LEU A N 1
ATOM 711 C CA . LEU A 1 89 ? -7.675 -2.297 3.240 1.00 90.06 89 LEU A CA 1
ATOM 712 C C . LEU A 1 89 ? -7.425 -3.582 2.443 1.00 90.06 89 LEU A C 1
ATOM 714 O O . LEU A 1 89 ? -6.583 -3.625 1.547 1.00 90.06 89 LEU A O 1
ATOM 718 N N . CYS A 1 90 ? -8.165 -4.637 2.763 1.00 89.19 90 CYS A N 1
ATOM 719 C CA . CYS A 1 90 ? -8.093 -5.919 2.076 1.00 89.19 90 CYS A CA 1
ATOM 720 C C . CYS A 1 90 ? -9.434 -6.252 1.420 1.00 89.19 90 CYS A C 1
ATOM 722 O O . CYS A 1 90 ? -10.488 -5.774 1.832 1.00 89.19 90 CYS A O 1
ATOM 724 N N . MET A 1 91 ? -9.416 -7.143 0.435 1.00 91.12 91 MET A N 1
ATOM 725 C CA . MET A 1 91 ? -10.626 -7.719 -0.143 1.00 91.12 91 MET A CA 1
ATOM 726 C C . MET A 1 91 ? -10.704 -9.195 0.234 1.00 91.12 91 MET A C 1
ATOM 728 O O . MET A 1 91 ? -9.716 -9.922 0.140 1.00 91.12 91 MET A O 1
ATOM 732 N N . ASN A 1 92 ? -11.861 -9.651 0.708 1.00 87.88 92 ASN A N 1
ATOM 733 C CA . ASN A 1 92 ? -12.069 -11.073 0.960 1.00 87.88 92 ASN A CA 1
ATOM 734 C C . ASN A 1 92 ? -12.397 -11.829 -0.344 1.00 87.88 92 ASN A C 1
ATOM 736 O O . ASN A 1 92 ? -12.724 -11.226 -1.364 1.00 87.88 92 ASN A O 1
ATOM 740 N N . ARG A 1 93 ? -12.399 -13.169 -0.301 1.00 89.56 93 ARG A N 1
ATOM 741 C CA . ARG A 1 93 ? -12.717 -14.019 -1.471 1.00 89.56 93 ARG A CA 1
ATOM 742 C C . ARG A 1 93 ? -14.131 -13.812 -2.039 1.00 89.56 93 ARG A C 1
ATOM 744 O O . ARG A 1 93 ? -14.406 -14.242 -3.149 1.00 89.56 93 ARG A O 1
ATOM 751 N N . LYS A 1 94 ? -15.030 -13.173 -1.282 1.00 92.12 94 LYS A N 1
ATOM 752 C CA . LYS A 1 94 ? -16.397 -12.831 -1.707 1.00 92.12 94 LYS A CA 1
ATOM 753 C C . LYS A 1 94 ? -16.485 -11.438 -2.356 1.00 92.12 94 LYS A C 1
ATOM 755 O O . LYS A 1 94 ? -17.586 -11.009 -2.675 1.00 92.12 94 LYS A O 1
ATOM 760 N N . GLY A 1 95 ? -15.371 -10.711 -2.493 1.00 91.56 95 GLY A N 1
ATOM 761 C CA . GLY A 1 95 ? -15.329 -9.352 -3.048 1.00 91.56 95 GLY A CA 1
ATOM 762 C C . GLY A 1 95 ? -15.660 -8.228 -2.057 1.00 91.56 95 GLY A C 1
ATOM 763 O O . GLY A 1 95 ? -15.749 -7.069 -2.449 1.00 91.56 95 GLY A O 1
ATOM 764 N N . LYS A 1 96 ? -15.839 -8.527 -0.764 1.00 93.62 96 LYS A N 1
ATOM 765 C CA . LYS A 1 96 ? -16.112 -7.513 0.267 1.00 93.62 96 LYS A CA 1
ATOM 766 C C . LYS A 1 96 ? -14.807 -6.892 0.764 1.00 93.62 96 LYS A C 1
ATOM 768 O O . LYS A 1 96 ? -13.886 -7.618 1.148 1.00 93.62 96 LYS A O 1
ATOM 773 N N . LEU A 1 97 ? -14.775 -5.562 0.831 1.00 90.75 97 LEU A N 1
ATOM 774 C CA . LEU A 1 97 ? -13.698 -4.807 1.470 1.00 90.75 97 LEU A CA 1
ATOM 775 C C . LEU A 1 97 ? -13.750 -4.978 2.992 1.00 90.75 97 LEU A C 1
ATOM 777 O O . LEU A 1 97 ? -14.809 -4.871 3.613 1.00 90.75 97 LEU A O 1
ATOM 781 N N . VAL A 1 98 ? -12.601 -5.273 3.587 1.00 91.31 98 VAL A N 1
ATOM 782 C CA . VAL A 1 98 ? -12.427 -5.516 5.018 1.00 91.31 98 VAL A CA 1
ATOM 783 C C . VAL A 1 98 ? -11.140 -4.850 5.494 1.00 91.31 98 VAL A C 1
ATOM 785 O O . VAL A 1 98 ? -10.121 -4.913 4.812 1.00 91.31 98 VAL A O 1
ATOM 788 N N . GLY A 1 99 ? -11.182 -4.230 6.671 1.00 91.06 99 GLY A N 1
ATOM 789 C CA . GLY A 1 99 ? -9.977 -3.780 7.365 1.00 91.06 99 GLY A CA 1
ATOM 790 C C . GLY A 1 99 ? -9.322 -4.955 8.087 1.00 91.06 99 GLY A C 1
ATOM 791 O O . GLY A 1 99 ? -10.018 -5.698 8.784 1.00 91.06 99 GLY A O 1
ATOM 792 N N . LYS A 1 100 ? -8.011 -5.145 7.922 1.00 90.19 100 LYS A N 1
ATOM 793 C CA . LYS A 1 100 ? -7.243 -6.155 8.663 1.00 90.19 100 LYS A CA 1
ATOM 794 C C . LYS A 1 100 ? -6.011 -5.544 9.334 1.00 90.19 100 LYS A C 1
ATOM 796 O O . LYS A 1 100 ? -5.365 -4.701 8.716 1.00 90.19 100 LYS A O 1
ATOM 801 N N . PRO A 1 101 ? -5.667 -5.968 10.566 1.00 87.25 101 PRO A N 1
ATOM 802 C CA . PRO A 1 101 ? -4.431 -5.538 11.228 1.00 87.25 101 PRO A CA 1
ATOM 803 C C . PRO A 1 101 ? -3.200 -6.059 10.484 1.00 87.25 101 PRO A C 1
ATOM 805 O O . PRO A 1 101 ? -2.271 -5.305 10.215 1.00 87.25 101 PRO A O 1
ATOM 808 N N . ASP A 1 102 ? -3.261 -7.315 10.044 1.00 79.19 102 ASP A N 1
ATOM 809 C CA . ASP A 1 102 ? -2.244 -7.924 9.202 1.00 79.19 102 ASP A CA 1
ATOM 810 C C . ASP A 1 102 ? -2.745 -7.888 7.758 1.00 79.19 102 ASP A C 1
ATOM 812 O O . ASP A 1 102 ? -3.801 -8.445 7.447 1.00 79.19 102 ASP A O 1
ATOM 816 N N . GLY A 1 103 ? -2.001 -7.243 6.854 1.00 69.81 103 GLY A N 1
ATOM 817 C CA . GLY A 1 103 ? -2.342 -7.126 5.425 1.00 69.81 103 GLY A CA 1
ATOM 818 C C . GLY A 1 103 ? -2.379 -8.457 4.656 1.00 69.81 103 GLY A C 1
ATOM 819 O O . GLY A 1 103 ? -2.403 -8.467 3.428 1.00 69.81 103 GLY A O 1
ATOM 820 N N . THR A 1 104 ? -2.361 -9.591 5.356 1.00 71.12 104 THR A N 1
ATOM 821 C CA . THR A 1 104 ? -2.394 -10.939 4.801 1.00 71.12 104 THR A CA 1
ATOM 822 C C . THR A 1 104 ? -3.828 -11.428 4.577 1.00 71.12 104 THR A C 1
ATOM 824 O O . THR A 1 104 ? -4.743 -11.323 5.410 1.00 71.12 104 THR A O 1
ATOM 827 N N . SER A 1 105 ? -4.053 -12.024 3.406 1.00 60.09 105 SER A N 1
ATOM 828 C CA . SER A 1 105 ? -5.248 -12.830 3.183 1.00 60.09 105 SER A CA 1
ATOM 829 C C . SER A 1 105 ? -5.037 -14.216 3.791 1.00 60.09 105 SER A C 1
ATOM 831 O O . SER A 1 105 ? -4.144 -14.933 3.359 1.00 60.09 105 SER A O 1
ATOM 833 N N . LYS A 1 106 ? -5.865 -14.594 4.772 1.00 55.81 106 LYS A N 1
ATOM 834 C CA . LYS A 1 106 ? -6.123 -16.007 5.091 1.00 55.81 106 LYS A CA 1
ATOM 835 C C . LYS A 1 106 ? -7.130 -16.558 4.070 1.00 55.81 106 LYS A C 1
ATOM 837 O O . LYS A 1 106 ? -8.016 -15.771 3.656 1.00 55.81 106 LYS A O 1
#